Protein AF-A0A7W2HID8-F1 (afdb_monomer_lite)

Sequence (71 aa):
MALRSDPQTVTITGIRPGLQVRMTGVPVADWLCSCGHHERARGRAAVIALTTRVRVGECPHTTNTEGREAA

Secondary structure (DSSP, 8-state):
-------------S--SEEEEE-SSS-EEEEE-TTS-EEEEESHHHHHHHHHH-BTTB--S----------

pLDDT: mean 72.43, std 17.78, range [39.5, 93.0]

Structure (mmCIF, N/CA/C/O backbone):
data_AF-A0A7W2HID8-F1
#
_entry.id   AF-A0A7W2HID8-F1
#
loop_
_atom_site.group_PDB
_atom_site.id
_atom_site.type_symbol
_atom_site.label_atom_id
_atom_site.label_alt_id
_atom_site.label_comp_id
_atom_site.label_asym_id
_atom_site.label_entity_id
_atom_site.label_seq_id
_atom_site.pdbx_PDB_ins_code
_atom_site.Cartn_x
_atom_site.Cartn_y
_atom_site.Cartn_z
_atom_site.occupancy
_atom_site.B_iso_or_equiv
_atom_site.auth_seq_id
_atom_site.auth_comp_id
_atom_site.auth_asym_id
_atom_site.auth_atom_id
_atom_site.pdbx_PDB_model_num
ATOM 1 N N . MET A 1 1 ? -27.216 27.682 24.559 1.00 43.81 1 MET A N 1
ATOM 2 C CA . MET A 1 1 ? -26.097 27.809 23.600 1.00 43.81 1 MET A CA 1
ATOM 3 C C . MET A 1 1 ? -25.706 26.394 23.194 1.00 43.81 1 MET A C 1
ATOM 5 O O . MET A 1 1 ? -25.107 25.694 23.994 1.00 43.81 1 MET A O 1
ATOM 9 N N . ALA A 1 2 ? -26.190 25.903 22.050 1.00 49.88 2 ALA A N 1
ATOM 10 C CA . ALA A 1 2 ? -25.939 24.528 21.619 1.00 49.88 2 ALA A CA 1
ATOM 11 C C . ALA A 1 2 ? -24.670 24.504 20.760 1.00 49.88 2 ALA A C 1
ATOM 13 O O . ALA A 1 2 ? -24.648 25.126 19.696 1.00 49.88 2 ALA A O 1
ATOM 14 N N . LEU A 1 3 ? -23.618 23.820 21.225 1.00 55.03 3 LEU A N 1
ATOM 15 C CA . LEU A 1 3 ? -22.498 23.465 20.361 1.00 55.03 3 LEU A CA 1
ATOM 16 C C . LEU A 1 3 ? -23.063 22.575 19.254 1.00 55.03 3 LEU A C 1
ATOM 18 O O . LEU A 1 3 ? -23.474 21.443 19.511 1.00 55.03 3 LEU A O 1
ATOM 22 N N . ARG A 1 4 ? -23.106 23.092 18.024 1.00 48.59 4 ARG A N 1
ATOM 23 C CA . ARG A 1 4 ? -23.238 22.238 16.848 1.00 48.59 4 ARG A CA 1
ATOM 24 C C . ARG A 1 4 ? -21.984 21.372 16.861 1.00 48.59 4 ARG A C 1
ATOM 26 O O . ARG A 1 4 ? -20.902 21.872 16.570 1.00 48.59 4 ARG A O 1
ATOM 33 N N . SER A 1 5 ? -22.116 20.116 17.286 1.00 50.34 5 SER A N 1
ATOM 34 C CA . SER A 1 5 ? -21.139 19.100 16.913 1.00 50.34 5 SER A CA 1
ATOM 35 C C . SER A 1 5 ? -21.225 19.026 15.404 1.00 50.34 5 SER A C 1
ATOM 37 O O . SER A 1 5 ? -22.130 18.397 14.863 1.00 50.34 5 SER A O 1
ATOM 39 N N . ASP A 1 6 ? -20.361 19.787 14.742 1.00 54.75 6 ASP A N 1
ATOM 40 C CA . ASP A 1 6 ? -20.016 19.538 13.361 1.00 54.75 6 ASP A CA 1
ATOM 41 C C . ASP A 1 6 ? -19.596 18.068 13.326 1.00 54.75 6 ASP A C 1
ATOM 43 O O . ASP A 1 6 ? -18.646 17.699 14.034 1.00 54.75 6 ASP A O 1
ATOM 47 N N . PRO A 1 7 ? -20.334 17.185 12.630 1.00 53.91 7 PRO A N 1
ATOM 48 C CA . PRO A 1 7 ? -19.818 15.872 12.343 1.00 53.91 7 PRO A CA 1
ATOM 49 C C . PRO A 1 7 ? -18.683 16.142 11.374 1.00 53.91 7 PRO A C 1
ATOM 51 O O . PRO A 1 7 ? -18.896 16.185 10.163 1.00 53.91 7 PRO A O 1
ATOM 54 N N . GLN A 1 8 ? -17.503 16.405 11.942 1.00 52.50 8 GLN A N 1
ATOM 55 C CA . GLN A 1 8 ? -16.241 16.465 11.243 1.00 52.50 8 GLN A CA 1
ATOM 56 C C . GLN A 1 8 ? -16.256 15.240 10.357 1.00 52.50 8 GLN A C 1
ATOM 58 O O . GLN A 1 8 ? -16.184 14.101 10.822 1.00 52.50 8 GLN A O 1
ATOM 63 N N . THR A 1 9 ? -16.553 15.498 9.088 1.00 44.19 9 THR A N 1
ATOM 64 C CA . THR A 1 9 ? -16.721 14.477 8.081 1.00 44.19 9 THR A CA 1
ATOM 65 C C . THR A 1 9 ? -15.299 14.048 7.846 1.00 44.19 9 THR A C 1
ATOM 67 O O . THR A 1 9 ? -14.590 14.612 7.012 1.00 44.19 9 THR A O 1
ATOM 70 N N . VAL A 1 10 ? -14.848 13.135 8.710 1.00 51.25 10 VAL A N 1
ATOM 71 C CA . VAL A 1 10 ? -13.594 12.429 8.577 1.00 51.25 10 VAL A CA 1
ATOM 72 C C . VAL A 1 10 ? -13.699 11.887 7.179 1.00 51.25 10 VAL A C 1
ATOM 74 O O . VAL A 1 10 ? -14.549 11.048 6.879 1.00 51.25 10 VAL A O 1
ATOM 77 N N . THR A 1 11 ? -12.937 12.506 6.289 1.00 44.84 11 THR A N 1
ATOM 78 C CA . THR A 1 11 ? -12.845 12.076 4.916 1.00 44.84 11 THR A CA 1
ATOM 79 C C . THR A 1 11 ? -12.183 10.720 5.039 1.00 44.84 11 THR A C 1
ATOM 81 O O . THR A 1 11 ? -10.962 10.632 5.123 1.00 44.84 11 THR A O 1
ATOM 84 N N . ILE A 1 12 ? -12.996 9.668 5.182 1.00 53.62 12 ILE A N 1
ATOM 85 C CA . ILE A 1 12 ? -12.572 8.294 4.990 1.00 53.62 12 ILE A CA 1
ATOM 86 C C . ILE A 1 12 ? -12.139 8.317 3.536 1.00 53.62 12 ILE A C 1
ATOM 88 O O . ILE A 1 12 ? -12.962 8.252 2.622 1.00 53.62 12 ILE A O 1
ATOM 92 N N . THR A 1 13 ? -10.852 8.579 3.323 1.00 51.19 13 THR A N 1
ATOM 93 C CA . THR A 1 13 ? -10.205 8.482 2.029 1.00 51.19 13 THR A CA 1
ATOM 94 C C . THR A 1 13 ? -10.680 7.153 1.473 1.00 51.19 13 THR A C 1
ATOM 96 O O . THR A 1 13 ? -10.530 6.134 2.137 1.00 51.19 13 THR A O 1
ATOM 99 N N . GLY A 1 14 ? -11.373 7.173 0.329 1.00 52.06 14 GLY A N 1
ATOM 100 C CA . GLY A 1 14 ? -12.118 6.041 -0.246 1.00 52.06 14 GLY A CA 1
ATOM 101 C C . GLY A 1 14 ? -11.260 4.837 -0.663 1.00 52.06 14 GLY A C 1
ATOM 102 O O . GLY A 1 14 ? -11.584 4.124 -1.609 1.00 52.06 14 GLY A O 1
ATOM 103 N N . ILE A 1 15 ? -10.135 4.628 0.010 1.00 54.91 15 ILE A N 1
ATOM 104 C CA . ILE A 1 15 ? -9.248 3.490 -0.047 1.00 54.91 15 ILE A CA 1
ATOM 105 C C . ILE A 1 15 ? -9.828 2.461 0.923 1.00 54.91 15 ILE A C 1
ATOM 107 O O . ILE A 1 15 ? -9.787 2.622 2.140 1.00 54.91 15 ILE A O 1
ATOM 111 N N . ARG A 1 16 ? -10.418 1.396 0.378 1.00 59.75 16 ARG A N 1
ATOM 112 C CA . ARG A 1 16 ? -10.794 0.238 1.194 1.00 59.75 16 ARG A CA 1
ATOM 113 C C . ARG A 1 16 ? -9.525 -0.335 1.845 1.00 59.75 16 ARG A C 1
ATOM 115 O O . ARG A 1 16 ? -8.497 -0.363 1.163 1.00 59.75 16 ARG A O 1
ATOM 122 N N . PRO A 1 17 ? -9.586 -0.814 3.103 1.00 66.62 17 PRO A N 1
ATOM 123 C CA . PRO A 1 17 ? -8.478 -1.538 3.717 1.00 66.62 17 PRO A CA 1
ATOM 124 C C . PRO A 1 17 ? -7.955 -2.614 2.763 1.00 66.62 17 PRO A C 1
ATOM 126 O O . PRO A 1 17 ? -8.744 -3.373 2.192 1.00 66.62 17 PRO A O 1
ATOM 129 N N . GLY A 1 18 ? -6.640 -2.651 2.557 1.00 79.69 18 GLY A N 1
ATOM 130 C CA . GLY A 1 18 ? -6.017 -3.548 1.589 1.00 79.69 18 GLY A CA 1
ATOM 131 C C . GLY A 1 18 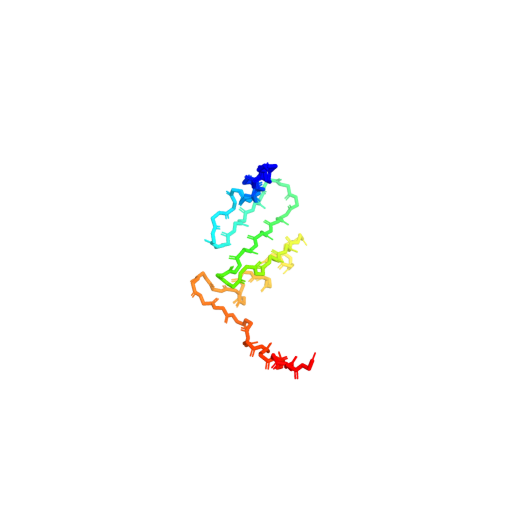? -4.925 -2.903 0.743 1.00 79.69 18 GLY A C 1
ATOM 132 O O . GLY A 1 18 ? -4.481 -1.783 0.990 1.00 79.69 18 GLY A O 1
ATOM 133 N N . LEU A 1 19 ? -4.455 -3.673 -0.237 1.00 84.38 19 LEU A N 1
ATOM 134 C CA . LEU A 1 19 ? -3.356 -3.315 -1.126 1.00 84.38 19 LEU A CA 1
ATOM 135 C C . LEU A 1 19 ? -3.906 -2.940 -2.505 1.00 84.38 19 LEU A C 1
ATOM 137 O O . LEU A 1 19 ? -4.538 -3.759 -3.173 1.00 84.38 19 LEU A O 1
ATOM 141 N N . GLN A 1 20 ? -3.642 -1.714 -2.941 1.00 86.00 20 GLN A N 1
ATOM 142 C CA . GLN A 1 20 ? -3.969 -1.227 -4.277 1.00 86.00 20 GLN A CA 1
ATOM 143 C C . GLN A 1 20 ? -2.684 -1.033 -5.071 1.00 86.00 20 GLN A C 1
ATOM 145 O O . GLN A 1 20 ? -1.799 -0.303 -4.639 1.00 86.00 20 GLN A O 1
ATOM 150 N N . VAL A 1 21 ? -2.591 -1.643 -6.252 1.00 85.69 21 VAL A N 1
ATOM 151 C CA . VAL A 1 21 ? -1.420 -1.513 -7.128 1.00 85.69 21 VAL A CA 1
ATOM 152 C C . VAL A 1 21 ? -1.839 -0.896 -8.456 1.00 85.69 21 VAL A C 1
ATOM 154 O O . VAL A 1 21 ? -2.783 -1.357 -9.097 1.00 85.69 21 VAL A O 1
ATOM 157 N N . ARG A 1 22 ? -1.133 0.152 -8.879 1.00 88.00 22 ARG A N 1
ATOM 158 C CA . ARG A 1 22 ? -1.330 0.839 -10.159 1.00 88.00 22 ARG A CA 1
ATOM 159 C C . ARG A 1 22 ? -0.086 0.668 -11.018 1.00 88.00 22 ARG A C 1
ATOM 161 O O . ARG A 1 22 ? 1.022 0.974 -10.582 1.00 88.00 22 ARG A O 1
ATOM 168 N N . MET A 1 23 ? -0.294 0.214 -12.252 1.00 83.94 23 MET A N 1
ATOM 169 C CA . MET A 1 23 ? 0.779 -0.073 -13.217 1.00 83.94 23 MET A CA 1
ATOM 170 C C . MET A 1 23 ? 0.752 0.835 -14.455 1.00 83.94 23 MET A C 1
ATOM 172 O O . MET A 1 23 ? 1.551 0.660 -15.369 1.00 83.94 23 MET A O 1
ATOM 176 N N . THR A 1 24 ? -0.150 1.815 -14.511 1.00 84.31 24 THR A N 1
ATOM 177 C CA . THR A 1 24 ? -0.215 2.796 -15.602 1.00 84.31 24 THR A CA 1
ATOM 178 C C . THR A 1 24 ? 0.889 3.846 -15.420 1.00 84.31 24 THR A C 1
ATOM 180 O O . THR A 1 24 ? 0.652 4.904 -14.836 1.00 84.31 24 THR A O 1
ATOM 183 N N . GLY A 1 25 ? 2.111 3.532 -15.860 1.00 85.75 25 GLY A N 1
ATOM 184 C CA . GLY A 1 25 ? 3.297 4.389 -15.729 1.00 85.75 25 GLY A CA 1
ATOM 185 C C . GLY A 1 25 ? 4.312 3.847 -14.718 1.00 85.75 25 GLY A C 1
ATOM 186 O O . GLY A 1 25 ? 4.581 2.649 -14.684 1.00 85.75 25 GLY A O 1
ATOM 187 N N . VAL A 1 26 ? 4.899 4.720 -13.890 1.00 86.56 26 VAL A N 1
ATOM 188 C CA . VAL A 1 26 ? 5.766 4.274 -12.784 1.00 86.56 26 VAL A CA 1
ATOM 189 C C . VAL A 1 26 ? 4.920 3.453 -11.804 1.00 86.56 26 VAL A C 1
ATOM 191 O O . VAL A 1 26 ? 3.935 3.996 -11.305 1.00 86.56 26 VAL A O 1
ATOM 194 N N . PRO A 1 27 ? 5.285 2.193 -11.493 1.00 89.69 27 PRO A N 1
ATOM 195 C CA . PRO A 1 27 ? 4.513 1.351 -10.584 1.00 89.69 27 PRO A CA 1
ATOM 196 C C . PRO A 1 27 ? 4.305 2.028 -9.234 1.00 89.69 27 PRO A C 1
ATOM 198 O O . PRO A 1 27 ? 5.260 2.536 -8.647 1.00 89.69 27 PRO A O 1
ATOM 201 N N . VAL A 1 28 ? 3.076 2.023 -8.733 1.00 91.25 28 VAL A N 1
ATOM 202 C CA . VAL A 1 28 ? 2.745 2.550 -7.405 1.00 91.25 28 VAL A CA 1
ATOM 203 C C . VAL A 1 28 ? 1.901 1.528 -6.670 1.00 91.25 28 VAL A C 1
ATOM 205 O O . VAL A 1 28 ? 1.001 0.936 -7.262 1.00 91.25 28 VAL A O 1
ATOM 208 N N . ALA A 1 29 ? 2.172 1.339 -5.387 1.00 90.56 29 ALA A N 1
ATOM 209 C CA . ALA A 1 29 ? 1.334 0.558 -4.501 1.00 90.56 29 ALA A CA 1
ATOM 210 C C . ALA A 1 29 ? 0.978 1.390 -3.270 1.00 90.56 29 ALA A C 1
ATOM 212 O O . ALA A 1 29 ? 1.857 1.940 -2.613 1.00 90.56 29 ALA A O 1
ATOM 213 N N . ASP A 1 30 ? -0.312 1.478 -2.978 1.00 89.50 30 ASP A N 1
ATOM 214 C CA . ASP A 1 30 ? -0.856 2.079 -1.769 1.00 89.50 30 ASP A CA 1
ATOM 215 C C . ASP A 1 30 ? -1.413 0.950 -0.902 1.00 89.50 30 ASP A C 1
ATOM 217 O O . ASP A 1 30 ? -2.235 0.152 -1.359 1.00 89.50 30 ASP A O 1
ATOM 221 N N . TRP A 1 31 ? -0.966 0.876 0.345 1.00 87.06 31 TRP A N 1
ATOM 222 C CA . TRP A 1 31 ? -1.458 -0.084 1.318 1.00 87.06 31 TRP A CA 1
ATOM 223 C C . TRP A 1 31 ? -2.064 0.646 2.508 1.00 87.06 31 TRP A C 1
ATOM 225 O O . TRP A 1 31 ? -1.414 1.485 3.128 1.00 87.06 31 TRP A O 1
ATOM 235 N N . LEU A 1 32 ? -3.316 0.318 2.819 1.00 86.69 32 LEU A N 1
ATOM 236 C CA . LEU A 1 32 ? -3.981 0.746 4.042 1.00 86.69 32 LEU A CA 1
ATOM 237 C C . LEU A 1 32 ? -4.139 -0.468 4.955 1.00 86.69 32 LEU A C 1
ATOM 239 O O . LEU A 1 32 ? -4.917 -1.383 4.665 1.00 86.69 32 LEU A O 1
ATOM 243 N N . CYS A 1 33 ? -3.383 -0.468 6.048 1.00 84.44 33 CYS A N 1
ATOM 244 C CA . CYS A 1 33 ? -3.462 -1.488 7.079 1.00 84.44 33 CYS A CA 1
ATOM 245 C C . CYS A 1 33 ? -4.790 -1.389 7.846 1.00 84.44 33 CYS A C 1
ATOM 247 O O . CYS A 1 33 ? -5.357 -0.306 7.992 1.00 84.44 33 CYS A O 1
ATOM 249 N N . SER A 1 34 ? -5.255 -2.505 8.413 1.00 81.06 34 SER A N 1
ATOM 250 C CA . SER A 1 34 ? -6.445 -2.532 9.276 1.00 81.06 34 SER A CA 1
ATOM 251 C C . SER A 1 34 ? -6.303 -1.670 10.537 1.00 81.06 34 SER A C 1
ATOM 253 O O . SER A 1 34 ? -7.308 -1.201 11.058 1.00 81.06 34 SER A O 1
ATOM 255 N N . CYS A 1 35 ? -5.075 -1.404 10.999 1.00 81.12 35 CYS A N 1
ATOM 256 C CA . CYS A 1 35 ? -4.808 -0.483 12.110 1.00 81.12 35 CYS A CA 1
ATOM 257 C C . CYS A 1 35 ? -4.880 1.009 11.727 1.00 81.12 35 CYS A C 1
ATOM 259 O O . CYS A 1 35 ? -4.697 1.861 12.589 1.00 81.12 35 CYS A O 1
ATOM 261 N N . GLY A 1 36 ? -5.099 1.336 10.448 1.00 78.69 36 GLY A N 1
ATOM 262 C CA . GLY A 1 36 ? -5.130 2.714 9.949 1.00 78.69 36 GLY A CA 1
ATOM 263 C C . GLY A 1 36 ? -3.784 3.258 9.458 1.00 78.69 36 GLY A C 1
ATOM 264 O O . GLY A 1 36 ? -3.739 4.377 8.955 1.00 78.69 36 GLY A O 1
ATOM 265 N N . HIS A 1 37 ? -2.693 2.488 9.542 1.00 83.19 37 HIS A N 1
ATOM 266 C CA . HIS A 1 37 ? -1.415 2.888 8.945 1.00 83.19 37 HIS A CA 1
ATOM 267 C C . HIS A 1 37 ? -1.492 2.844 7.414 1.00 83.19 37 HIS A C 1
ATOM 269 O O . HIS A 1 37 ? -1.860 1.817 6.834 1.00 83.19 37 HIS A O 1
ATOM 275 N N . HIS A 1 38 ? -1.125 3.949 6.766 1.00 85.81 38 HIS A N 1
ATOM 276 C CA . HIS A 1 38 ? -1.022 4.048 5.312 1.00 85.81 38 HIS A CA 1
ATOM 277 C C . HIS A 1 38 ? 0.441 4.053 4.895 1.00 85.81 38 HIS A C 1
ATOM 279 O O . HIS A 1 38 ? 1.234 4.853 5.385 1.00 85.81 38 HIS A O 1
ATOM 285 N N . GLU A 1 39 ? 0.772 3.190 3.943 1.00 87.69 39 GLU A N 1
ATOM 286 C CA . GLU A 1 39 ? 2.083 3.163 3.322 1.00 87.69 39 GLU A CA 1
ATOM 287 C C . GLU A 1 39 ? 1.963 3.230 1.800 1.00 87.69 39 GLU A C 1
ATOM 289 O O . GLU A 1 39 ? 1.127 2.562 1.186 1.00 87.69 39 GLU A O 1
ATOM 294 N N . ARG A 1 40 ? 2.824 4.037 1.173 1.00 89.25 40 ARG A N 1
ATOM 295 C CA . ARG A 1 40 ? 2.890 4.193 -0.281 1.00 89.25 40 ARG A CA 1
ATOM 296 C C . ARG A 1 40 ? 4.275 3.823 -0.791 1.00 89.25 40 ARG A C 1
ATOM 298 O O . ARG A 1 40 ? 5.262 4.461 -0.437 1.00 89.25 40 ARG A O 1
ATOM 305 N N . ALA A 1 41 ? 4.332 2.862 -1.704 1.00 91.94 41 ALA A N 1
ATOM 306 C CA . ALA A 1 41 ? 5.532 2.495 -2.441 1.00 91.94 41 ALA A CA 1
ATOM 307 C C . ALA A 1 41 ? 5.455 2.981 -3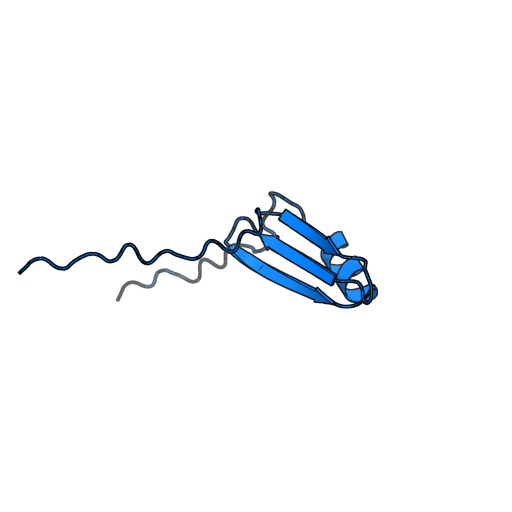.890 1.00 91.94 41 ALA A C 1
ATOM 309 O O . ALA A 1 41 ? 4.428 2.846 -4.555 1.00 91.94 41 ALA A O 1
ATOM 310 N N . ARG A 1 42 ? 6.563 3.522 -4.406 1.00 93.00 42 ARG A N 1
ATOM 311 C CA . ARG A 1 42 ? 6.676 4.013 -5.785 1.00 93.00 42 ARG A CA 1
ATOM 312 C C . ARG A 1 42 ? 7.919 3.431 -6.452 1.00 93.00 42 ARG A C 1
ATOM 314 O O . ARG A 1 42 ? 8.991 3.408 -5.860 1.00 93.00 42 ARG A O 1
ATOM 321 N N . GLY A 1 43 ? 7.782 2.999 -7.697 1.00 90.94 43 GLY A N 1
ATOM 322 C CA . GLY A 1 43 ? 8.810 2.277 -8.438 1.00 90.94 43 GLY A CA 1
ATOM 323 C C . GLY A 1 43 ? 8.730 0.765 -8.228 1.00 90.94 43 GLY A C 1
ATOM 324 O O . GLY A 1 43 ? 8.263 0.271 -7.204 1.00 90.94 43 GLY A O 1
ATOM 325 N N . ARG A 1 44 ? 9.200 0.010 -9.227 1.00 89.38 44 ARG A N 1
ATOM 326 C CA . ARG A 1 44 ? 9.025 -1.449 -9.292 1.00 89.38 44 ARG A CA 1
ATOM 327 C C . ARG A 1 44 ? 9.594 -2.178 -8.071 1.00 89.38 44 ARG A C 1
ATOM 329 O O . ARG A 1 44 ? 8.904 -3.012 -7.503 1.00 89.38 44 ARG A O 1
ATOM 336 N N . ALA A 1 45 ? 10.817 -1.847 -7.657 1.00 92.50 45 ALA A N 1
ATOM 337 C CA . ALA A 1 45 ? 11.469 -2.494 -6.517 1.00 92.50 45 ALA A CA 1
ATOM 338 C C . ALA A 1 45 ? 10.712 -2.248 -5.202 1.00 92.50 45 ALA A C 1
ATOM 340 O O . ALA A 1 45 ? 10.448 -3.189 -4.460 1.00 92.50 45 ALA A O 1
ATOM 341 N N . ALA A 1 46 ? 10.298 -1.002 -4.953 1.00 90.62 46 ALA A N 1
ATOM 342 C CA . ALA A 1 46 ? 9.546 -0.646 -3.753 1.00 90.62 46 ALA A CA 1
ATOM 343 C C . ALA A 1 46 ? 8.160 -1.303 -3.738 1.00 90.62 46 ALA A C 1
ATOM 345 O O . ALA A 1 46 ? 7.731 -1.804 -2.704 1.00 90.62 46 ALA A O 1
ATOM 346 N N . VAL A 1 47 ? 7.475 -1.345 -4.888 1.00 90.12 47 VAL A N 1
ATOM 347 C CA . VAL A 1 47 ? 6.188 -2.040 -5.024 1.00 90.12 47 VAL A CA 1
ATOM 348 C C . VAL A 1 47 ? 6.343 -3.525 -4.708 1.00 90.12 47 VAL A C 1
ATOM 350 O O . VAL A 1 47 ? 5.581 -4.032 -3.895 1.00 90.12 47 VAL A O 1
ATOM 353 N N . ILE A 1 48 ? 7.349 -4.202 -5.273 1.00 91.06 48 ILE A N 1
ATOM 354 C CA . ILE A 1 48 ? 7.615 -5.625 -5.002 1.00 91.06 48 ILE A CA 1
ATOM 355 C C . ILE A 1 48 ? 7.898 -5.857 -3.513 1.00 91.06 48 ILE A C 1
ATOM 357 O O . ILE A 1 48 ? 7.321 -6.769 -2.915 1.00 91.06 48 ILE A O 1
ATOM 361 N N . ALA A 1 49 ? 8.745 -5.023 -2.905 1.00 91.19 49 ALA A N 1
ATOM 362 C CA . ALA A 1 49 ? 9.067 -5.117 -1.484 1.00 91.19 49 ALA A CA 1
ATOM 363 C C . ALA A 1 49 ? 7.812 -4.944 -0.615 1.00 91.19 49 ALA A C 1
ATOM 365 O O . ALA A 1 49 ? 7.575 -5.751 0.284 1.00 91.19 49 ALA A O 1
ATOM 366 N N . LEU A 1 50 ? 6.970 -3.950 -0.927 1.00 89.50 50 LEU A N 1
ATOM 367 C CA . LEU A 1 50 ? 5.708 -3.721 -0.225 1.00 89.50 50 LEU A CA 1
ATOM 368 C C . LEU A 1 50 ? 4.771 -4.922 -0.381 1.00 89.50 50 LEU A C 1
ATOM 370 O O . LEU A 1 50 ? 4.333 -5.477 0.620 1.00 89.50 50 LEU A O 1
ATOM 374 N N . THR A 1 51 ? 4.527 -5.384 -1.611 1.00 86.56 51 THR A N 1
ATOM 375 C CA . THR A 1 51 ? 3.617 -6.509 -1.886 1.00 86.56 51 THR A CA 1
ATOM 376 C C . THR A 1 51 ? 4.081 -7.833 -1.280 1.00 86.56 51 THR A C 1
ATOM 378 O O . THR A 1 51 ? 3.251 -8.688 -0.999 1.00 86.56 51 THR A O 1
ATOM 381 N N . THR A 1 52 ? 5.390 -8.011 -1.075 1.00 89.56 52 THR A N 1
ATOM 382 C CA . THR A 1 52 ? 5.951 -9.231 -0.471 1.00 89.56 52 THR A CA 1
ATOM 383 C C . THR A 1 52 ? 5.718 -9.282 1.037 1.00 89.56 52 THR A C 1
ATOM 385 O O . THR A 1 52 ? 5.510 -10.362 1.583 1.00 89.56 52 THR A O 1
ATOM 388 N N . ARG A 1 53 ? 5.764 -8.131 1.723 1.00 86.75 53 ARG A N 1
ATOM 389 C CA . ARG A 1 53 ? 5.700 -8.084 3.193 1.00 86.75 53 ARG A CA 1
ATOM 390 C C . ARG A 1 53 ? 4.310 -7.808 3.760 1.00 86.75 53 ARG A C 1
ATOM 392 O O . ARG A 1 53 ? 4.045 -8.196 4.892 1.00 86.75 53 ARG A O 1
ATOM 399 N N . VAL A 1 54 ? 3.439 -7.116 3.024 1.00 85.69 54 VAL A N 1
ATOM 400 C CA . VAL A 1 54 ? 2.107 -6.755 3.534 1.00 85.69 54 VAL A CA 1
ATOM 401 C C . VAL A 1 54 ? 1.090 -7.848 3.225 1.00 85.69 54 VAL A C 1
ATOM 403 O O . VAL A 1 54 ? 1.054 -8.392 2.122 1.00 85.69 54 VAL A O 1
ATOM 406 N N . ARG A 1 55 ? 0.212 -8.135 4.186 1.00 81.50 55 ARG A N 1
ATOM 407 C CA . ARG A 1 55 ? -0.939 -9.025 4.006 1.00 81.50 55 ARG A CA 1
ATOM 408 C C . ARG A 1 55 ? -2.227 -8.276 4.294 1.00 81.50 55 ARG A C 1
ATOM 410 O O . ARG A 1 55 ? -2.331 -7.519 5.251 1.00 81.50 55 ARG A O 1
ATOM 417 N N . VAL A 1 56 ? -3.227 -8.470 3.439 1.00 74.31 56 VAL A N 1
ATOM 418 C CA . VAL A 1 56 ? -4.551 -7.876 3.646 1.00 74.31 56 VAL A CA 1
ATOM 419 C C . VAL A 1 56 ? -5.227 -8.598 4.810 1.00 74.31 56 VAL A C 1
ATOM 421 O O . VAL A 1 56 ? -5.337 -9.818 4.792 1.00 74.31 56 VAL A O 1
ATOM 424 N N . GLY A 1 57 ? -5.665 -7.842 5.817 1.00 71.12 57 GLY A N 1
ATOM 425 C CA . GLY A 1 57 ? -6.302 -8.380 7.025 1.00 71.12 57 GLY A CA 1
ATOM 426 C C . GLY A 1 57 ? -5.337 -8.726 8.164 1.00 71.12 57 GLY A C 1
ATOM 427 O O . GLY A 1 57 ? -5.788 -8.866 9.296 1.00 71.12 57 GLY A O 1
ATOM 428 N N . GLU A 1 58 ? -4.029 -8.783 7.907 1.00 75.94 58 GLU A N 1
ATOM 429 C CA . GLU A 1 58 ? -2.998 -8.981 8.929 1.00 75.94 58 GLU A CA 1
ATOM 430 C C . GLU A 1 58 ? -2.257 -7.659 9.157 1.00 75.94 58 GLU A C 1
ATOM 432 O O . GLU A 1 58 ? -1.798 -7.019 8.210 1.00 75.94 58 GLU A O 1
ATOM 437 N N . CYS A 1 59 ? -2.171 -7.219 10.413 1.00 80.94 59 CYS A N 1
ATOM 438 C CA . CYS A 1 59 ? -1.451 -6.005 10.774 1.00 80.94 59 CYS A CA 1
ATOM 439 C C . CYS A 1 59 ? -0.035 -6.370 11.253 1.00 80.94 59 CYS A C 1
ATOM 441 O O . CYS A 1 59 ? 0.107 -6.789 12.399 1.00 80.94 59 CYS A O 1
ATOM 443 N N . PRO A 1 60 ? 1.019 -6.190 10.430 1.00 76.31 60 PRO A N 1
ATOM 444 C CA . PRO A 1 60 ? 2.406 -6.428 10.833 1.00 76.31 60 PRO A CA 1
ATOM 445 C C . PRO A 1 60 ? 2.942 -5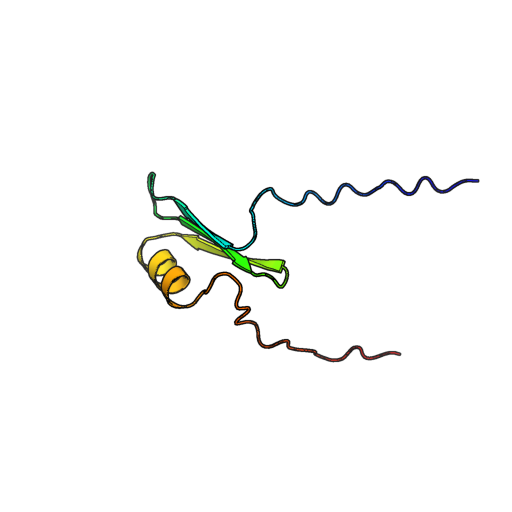.366 11.801 1.00 76.31 60 PRO A C 1
ATOM 447 O O . PRO A 1 60 ? 4.037 -5.528 12.333 1.00 76.31 60 PRO A O 1
ATOM 450 N N . HIS A 1 61 ? 2.202 -4.276 12.035 1.00 78.50 61 HIS A N 1
ATOM 451 C CA . HIS A 1 61 ? 2.517 -3.356 13.120 1.00 78.50 61 HIS A CA 1
ATOM 452 C C . HIS A 1 61 ? 2.229 -4.091 14.424 1.00 78.50 61 HIS A C 1
ATOM 454 O O . HIS A 1 61 ? 1.083 -4.130 14.879 1.00 78.50 61 HIS A O 1
ATOM 460 N N . THR A 1 62 ? 3.265 -4.705 15.001 1.00 63.28 62 THR A N 1
ATOM 461 C CA . THR A 1 62 ? 3.260 -5.090 16.410 1.00 63.28 62 THR A CA 1
ATOM 462 C C . THR A 1 62 ? 2.796 -3.862 17.159 1.00 63.28 62 THR A C 1
ATOM 464 O O . THR A 1 62 ? 3.429 -2.812 17.034 1.00 63.28 62 THR A O 1
ATOM 467 N N . THR A 1 63 ? 1.646 -3.953 17.822 1.00 57.12 63 THR A N 1
ATOM 468 C CA . THR A 1 63 ? 1.093 -2.853 18.596 1.00 57.12 63 THR A CA 1
ATOM 469 C C . THR A 1 63 ? 2.179 -2.415 19.563 1.00 57.12 63 THR A C 1
ATOM 471 O O . THR A 1 63 ? 2.403 -3.071 20.577 1.00 57.12 63 THR A O 1
ATOM 474 N N . ASN A 1 64 ? 2.889 -1.333 19.242 1.00 51.28 64 ASN A N 1
ATOM 475 C CA . ASN A 1 64 ? 3.605 -0.609 20.261 1.00 51.28 64 ASN A CA 1
ATOM 476 C C . ASN A 1 64 ? 2.502 0.108 21.026 1.00 51.28 64 ASN A C 1
ATOM 478 O O . ASN A 1 64 ? 2.151 1.251 20.742 1.00 51.28 64 ASN A O 1
ATOM 482 N N . THR A 1 65 ? 1.870 -0.629 21.937 1.00 49.84 65 THR A N 1
ATOM 483 C CA . THR A 1 65 ? 1.213 -0.045 23.094 1.00 49.84 65 THR A CA 1
ATOM 484 C C . THR A 1 65 ? 2.342 0.542 23.939 1.00 49.84 65 THR A C 1
ATOM 486 O O . THR A 1 65 ? 2.659 0.033 25.009 1.00 49.84 65 THR A O 1
ATOM 489 N N . GLU A 1 66 ? 3.006 1.581 23.431 1.00 48.81 66 GLU A N 1
ATOM 490 C CA . GLU A 1 66 ? 3.654 2.535 24.310 1.00 48.81 66 GLU A CA 1
ATOM 491 C C . GLU A 1 66 ? 2.523 3.162 25.110 1.00 48.81 66 GLU A C 1
ATOM 493 O O . GLU A 1 66 ? 1.494 3.577 24.567 1.00 48.81 66 GLU A O 1
ATOM 498 N N . GLY A 1 67 ? 2.667 3.025 26.422 1.00 43.69 67 GLY A N 1
ATOM 499 C CA . GLY A 1 67 ? 1.597 3.111 27.385 1.00 43.69 67 GLY A CA 1
ATOM 500 C C . GLY A 1 67 ? 0.721 4.335 27.189 1.00 43.69 67 GLY A C 1
ATOM 501 O O . GLY A 1 67 ? 1.173 5.461 27.001 1.00 43.69 67 GLY A O 1
ATOM 502 N N . ARG A 1 68 ? -0.572 4.097 27.371 1.00 50.53 68 ARG A N 1
ATOM 503 C CA . ARG A 1 68 ? -1.442 5.061 28.023 1.00 50.53 68 ARG A CA 1
ATOM 504 C C . ARG A 1 68 ? -0.836 5.379 29.398 1.00 50.53 68 ARG A C 1
ATOM 506 O O . ARG A 1 68 ? -1.257 4.797 30.394 1.00 50.53 68 ARG A O 1
ATOM 513 N N . GLU A 1 69 ? 0.164 6.252 29.452 1.00 39.50 69 GLU A N 1
ATOM 514 C CA . GLU A 1 69 ? 0.531 6.922 30.692 1.00 39.50 69 GLU A CA 1
ATOM 515 C C . GLU A 1 69 ? -0.556 7.955 30.966 1.00 39.50 69 GLU A C 1
ATOM 517 O O . GLU A 1 69 ? -0.696 8.975 30.294 1.00 39.50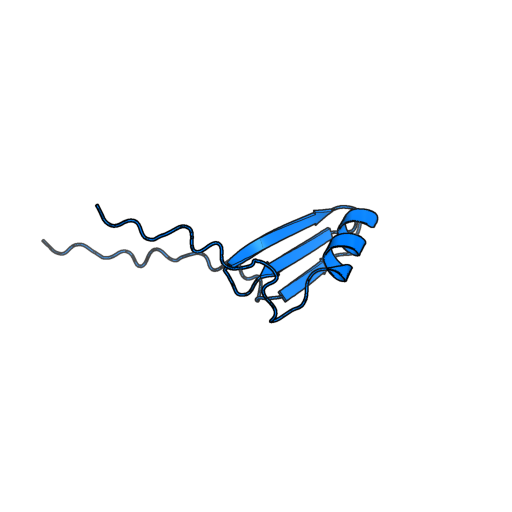 69 GLU A O 1
ATOM 522 N N . ALA A 1 70 ? -1.412 7.590 31.914 1.00 43.62 70 ALA A N 1
ATOM 523 C CA . ALA A 1 70 ? -2.192 8.541 32.667 1.00 43.62 70 ALA A CA 1
ATOM 524 C C . ALA A 1 70 ? -1.230 9.363 33.534 1.00 43.62 70 ALA A C 1
ATOM 526 O O . ALA A 1 70 ? -0.497 8.781 34.332 1.00 43.62 70 ALA A O 1
ATOM 527 N N . ALA A 1 71 ? -1.284 10.685 33.403 1.00 39.69 71 ALA A N 1
ATOM 528 C CA . ALA A 1 71 ? -0.944 11.637 34.455 1.00 39.69 71 ALA A CA 1
ATOM 529 C C . ALA A 1 71 ? 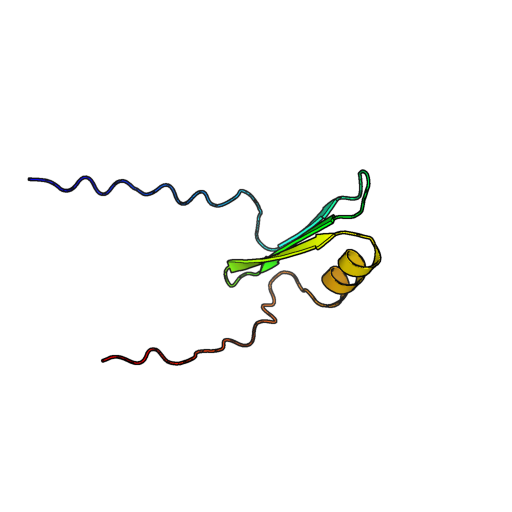-1.720 12.934 34.207 1.00 39.69 71 ALA A C 1
ATOM 531 O O . ALA A 1 71 ? -1.657 13.444 33.064 1.00 39.69 71 ALA A O 1
#

Foldseek 3Di:
DDPPPPPPPPCPVPDDAAWDWDDPPFTKIWHQHPVRDIDIATHDVRSVVCVVPDDRPDDPPPPPCPDPDDD

Organism: NCBI:txid2758039

Radius of gyration: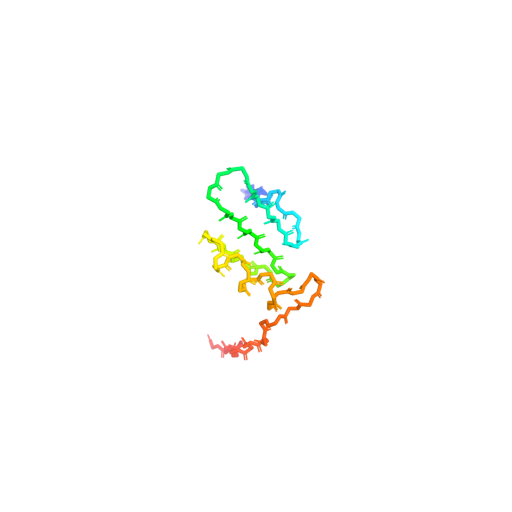 17.12 Å; chains: 1; bounding box: 38×37×50 Å